Protein AF-A0A182N4Z4-F1 (afdb_monomer)

Organism: NCBI:txid7168

Foldseek 3Di:
DDFDWPAKDWAWDADPVGIDPGTDIDTRTDDDDFDDFDPKDWDDDDPFKTKIKTWGDDDPDPDTDIDIDMDGHD

Mean predicted aligned error: 8.41 Å

Sequence (74 aa):
MVELDYGTIMCWADNVVGQQKEPCVFHLIAAGKPEMPYNCSLVNQTSESLEVDCAEAARHHNRINRRKMSYRSG

Radius of gyration: 21.28 Å; Cα contacts (8 Å, |Δi|>4): 111; chains: 1; bounding box: 47×27×54 Å

Solvent-accessible surface area (backbone atoms only — not comparable to full-atom values): 4844 Å² total; per-residue (Å²): 132,84,80,61,65,80,45,74,50,73,46,68,58,74,54,98,92,46,67,53,88,73,58,54,77,42,76,43,64,62,84,67,82,78,69,75,65,39,83,66,43,81,78,46,79,58,100,48,35,41,30,36,41,25,33,48,57,70,74,94,48,102,58,89,48,73,49,79,48,78,49,68,66,130

Nearest PDB structures (foldseek):
  6c9j-assembly1_B  TM=6.312E-01  e=1.651E+00  Homo sapiens
  6c9h-assembly1_B  TM=6.272E-01  e=1.954E+00  Homo sapiens
  6c9g-assembly1_B  TM=6.252E-01  e=2.066E+00  Homo sapiens
  1pdg-assembly2_C-2  TM=2.056E-01  e=2.892E+00  Homo sapiens
  4qci-assembly1_D  TM=2.147E-01  e=3.235E+00  Homo sapiens

Secondary structure (DSSP, 8-state):
------EEEEE--EETTEE-SSPEEEEE---PPPPPPEEEEEEEE-SSEEEEEEEPP--SS----EEEEEEE--

Structure (mmCIF, N/CA/C/O backbone):
data_AF-A0A182N4Z4-F1
#
_entry.id   AF-A0A182N4Z4-F1
#
loop_
_atom_site.group_PDB
_atom_site.id
_atom_site.type_symbol
_atom_site.label_atom_id
_atom_site.label_alt_id
_atom_site.label_comp_id
_atom_site.label_asym_id
_atom_site.label_entity_id
_atom_site.label_seq_id
_atom_site.pdbx_PDB_ins_code
_atom_site.Cartn_x
_atom_site.Cartn_y
_atom_site.Cartn_z
_atom_site.occupancy
_atom_site.B_iso_or_equiv
_atom_site.auth_seq_id
_atom_site.auth_comp_id
_atom_site.auth_asym_id
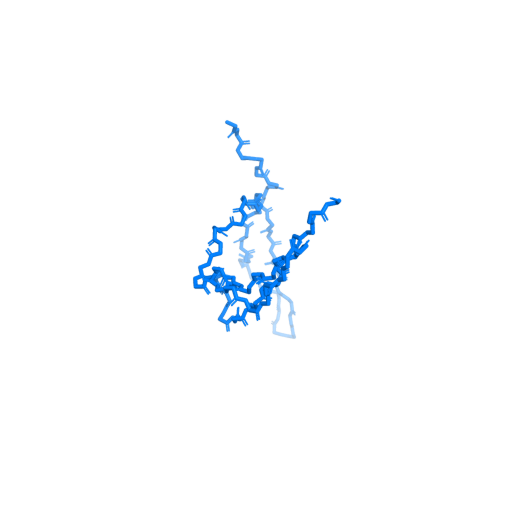_atom_site.auth_atom_id
_atom_site.pdbx_PDB_model_num
ATOM 1 N N . MET A 1 1 ? 13.733 14.673 8.115 1.00 46.59 1 MET A N 1
ATOM 2 C CA . MET A 1 1 ? 12.353 14.859 7.623 1.00 46.59 1 MET A CA 1
ATOM 3 C C . MET A 1 1 ? 11.472 14.065 8.557 1.00 46.59 1 MET A C 1
ATOM 5 O O . MET A 1 1 ? 11.725 12.879 8.701 1.00 46.59 1 MET A O 1
ATOM 9 N N . VAL A 1 2 ? 10.568 14.727 9.273 1.00 57.91 2 VAL A N 1
ATOM 10 C CA . VAL A 1 2 ? 9.604 14.049 10.148 1.00 57.91 2 VAL A CA 1
ATOM 11 C C . VAL A 1 2 ? 8.607 13.351 9.225 1.00 57.91 2 VAL A C 1
ATOM 13 O O . VAL A 1 2 ? 8.029 14.017 8.365 1.00 57.91 2 VAL A O 1
ATOM 16 N N . GLU A 1 3 ? 8.485 12.026 9.318 1.00 62.31 3 GLU A N 1
ATOM 17 C CA . GLU A 1 3 ? 7.381 11.312 8.671 1.00 62.31 3 GLU A CA 1
ATOM 18 C C . GLU A 1 3 ? 6.081 11.872 9.250 1.00 62.31 3 GLU A C 1
ATOM 20 O O . GLU A 1 3 ? 5.898 11.921 10.464 1.00 62.31 3 GLU A O 1
ATOM 25 N N . LEU A 1 4 ? 5.223 12.405 8.383 1.00 64.31 4 LEU A N 1
ATOM 26 C CA . LEU A 1 4 ? 3.907 12.875 8.791 1.00 64.31 4 LEU A CA 1
ATOM 27 C C . LEU A 1 4 ? 3.061 11.639 9.101 1.00 64.31 4 LEU A C 1
ATOM 29 O O . LEU A 1 4 ? 2.641 10.934 8.182 1.00 64.31 4 LEU A O 1
ATOM 33 N N . ASP A 1 5 ? 2.820 11.383 10.383 1.00 72.31 5 ASP A N 1
ATOM 34 C CA . ASP A 1 5 ? 1.795 10.438 10.809 1.00 72.31 5 ASP A CA 1
ATOM 35 C C . ASP A 1 5 ? 0.426 11.062 10.526 1.00 72.31 5 ASP A C 1
ATOM 37 O O . ASP A 1 5 ? 0.108 12.159 10.991 1.00 72.31 5 ASP A O 1
ATOM 41 N N . TYR A 1 6 ? -0.405 10.365 9.755 1.00 80.88 6 TYR A N 1
ATOM 42 C CA . TYR A 1 6 ? -1.765 10.811 9.431 1.00 80.88 6 TYR A CA 1
ATOM 43 C C . TYR A 1 6 ? -2.746 10.579 10.594 1.00 80.88 6 TYR A C 1
ATOM 45 O O . TYR A 1 6 ? -3.935 10.875 10.472 1.00 80.88 6 TYR A O 1
ATOM 53 N N . GLY A 1 7 ? -2.249 10.065 11.723 1.00 87.69 7 GLY A N 1
ATOM 54 C CA . GLY A 1 7 ? -2.996 9.812 12.950 1.00 87.69 7 GLY A CA 1
ATOM 55 C C . GLY A 1 7 ? -3.398 8.348 13.135 1.00 87.69 7 GLY A C 1
ATOM 56 O O . GLY A 1 7 ? -2.916 7.445 12.448 1.00 87.69 7 GLY A O 1
ATOM 57 N N . THR A 1 8 ? -4.294 8.115 14.095 1.00 91.75 8 THR A N 1
ATOM 58 C CA . THR A 1 8 ? -4.772 6.780 14.480 1.00 91.75 8 THR A CA 1
ATOM 59 C C . THR A 1 8 ? -6.231 6.600 14.066 1.00 91.75 8 THR A C 1
ATOM 61 O O . THR A 1 8 ? -7.087 7.402 14.436 1.00 91.75 8 THR A O 1
ATOM 64 N N . ILE A 1 9 ? -6.527 5.527 13.332 1.00 93.88 9 ILE A N 1
ATOM 65 C CA . ILE A 1 9 ? -7.889 5.079 13.026 1.00 93.88 9 ILE A CA 1
ATOM 66 C C . ILE A 1 9 ? -8.300 4.013 14.037 1.00 93.88 9 ILE A C 1
ATOM 68 O O . ILE A 1 9 ? -7.556 3.073 14.310 1.00 93.88 9 ILE A O 1
ATOM 72 N N . MET A 1 10 ? -9.518 4.138 14.553 1.00 96.62 10 MET A N 1
ATOM 73 C CA . MET A 1 10 ? -10.156 3.134 15.395 1.00 96.62 10 MET A CA 1
ATOM 74 C C . MET A 1 10 ? -11.387 2.594 14.667 1.00 96.62 10 MET A C 1
ATOM 76 O O . MET A 1 10 ? -12.240 3.368 14.235 1.00 96.62 10 MET A O 1
ATOM 80 N N . CYS A 1 11 ? -11.464 1.274 14.514 1.00 97.06 11 CYS A N 1
ATOM 81 C CA . CYS A 1 11 ? -12.567 0.596 13.838 1.00 97.06 11 CYS A CA 1
ATOM 82 C C . CYS A 1 11 ? -13.341 -0.281 14.825 1.00 97.06 11 CYS A C 1
ATOM 84 O O . CYS A 1 11 ? -12.744 -1.104 15.517 1.00 97.06 11 CYS A O 1
ATOM 86 N N . TRP A 1 12 ? -14.667 -0.156 14.826 1.00 97.94 12 TRP A N 1
ATOM 87 C CA . TRP A 1 12 ? -15.577 -1.023 15.572 1.00 97.94 12 TRP A CA 1
ATOM 88 C C . TRP A 1 12 ? -16.383 -1.861 14.589 1.00 97.94 12 TRP A C 1
ATOM 90 O O . TRP A 1 12 ? -17.065 -1.311 13.724 1.00 97.94 12 TRP A O 1
ATOM 100 N N . ALA A 1 13 ? -16.310 -3.184 14.712 1.00 97.88 13 ALA A N 1
ATOM 101 C CA . ALA A 1 13 ? -17.199 -4.072 13.979 1.00 97.88 13 ALA A CA 1
ATOM 102 C C . ALA A 1 13 ? -18.570 -4.151 14.665 1.00 97.88 13 ALA A C 1
ATOM 104 O O . ALA A 1 13 ? -18.658 -4.174 15.894 1.00 97.88 13 ALA A O 1
ATOM 105 N N . ASP A 1 14 ? -19.626 -4.239 13.863 1.00 98.19 14 ASP A N 1
ATOM 106 C CA . ASP A 1 14 ? -20.994 -4.467 14.321 1.00 98.19 14 ASP A CA 1
ATOM 107 C C . ASP A 1 14 ? -21.580 -5.673 13.581 1.00 98.19 14 ASP A C 1
ATOM 109 O O . ASP A 1 14 ? -21.384 -5.834 12.372 1.00 98.19 14 ASP A O 1
ATOM 113 N N . ASN A 1 15 ? -22.236 -6.565 14.319 1.00 97.75 15 ASN A N 1
ATOM 114 C CA . ASN A 1 15 ? -22.973 -7.690 13.761 1.00 97.75 15 ASN A CA 1
ATOM 115 C C . ASN A 1 15 ? -24.179 -8.038 14.652 1.00 97.75 15 ASN A C 1
ATOM 117 O O . ASN A 1 15 ? -24.395 -7.431 15.696 1.00 97.75 15 ASN A O 1
ATOM 121 N N . VAL A 1 16 ? -24.950 -9.063 14.270 1.00 98.25 16 VAL A N 1
ATOM 122 C CA . VAL A 1 16 ? -26.176 -9.476 14.986 1.00 98.25 16 VAL A CA 1
ATOM 123 C C . VAL A 1 16 ? -25.960 -9.921 16.440 1.00 98.25 16 VAL A C 1
ATOM 125 O O . VAL A 1 16 ? -26.916 -9.941 17.209 1.00 98.25 16 VAL A O 1
ATOM 128 N N . VAL A 1 17 ? -24.736 -10.299 16.824 1.00 97.31 17 VAL A N 1
ATOM 129 C CA . VAL A 1 17 ? -24.380 -10.630 18.216 1.00 97.31 17 VAL A CA 1
ATOM 130 C C . VAL A 1 17 ? -24.132 -9.355 19.026 1.00 97.31 17 VAL A C 1
ATOM 132 O O . VAL A 1 17 ? -24.390 -9.329 20.228 1.00 97.31 17 VAL A O 1
ATOM 135 N N . GLY A 1 18 ? -23.661 -8.293 18.374 1.00 97.50 18 GLY A N 1
ATOM 136 C CA . GLY A 1 18 ? -23.494 -6.965 18.947 1.00 97.50 18 GLY A CA 1
ATOM 137 C C . GLY A 1 18 ? -22.284 -6.219 18.389 1.00 97.50 18 GLY A C 1
ATOM 138 O O . GLY A 1 18 ? -21.577 -6.693 17.496 1.00 97.50 18 GLY A O 1
ATOM 139 N N . GLN A 1 19 ? -22.034 -5.047 18.971 1.00 97.81 19 GLN A N 1
ATOM 140 C CA . GLN A 1 19 ? -20.880 -4.222 18.642 1.00 97.81 19 GLN A CA 1
ATOM 141 C C . GLN A 1 19 ? -19.628 -4.694 19.389 1.00 97.81 19 GLN A C 1
ATOM 143 O O . GLN A 1 19 ? -19.662 -5.063 20.568 1.00 97.81 19 GLN A O 1
ATOM 148 N N . GLN A 1 20 ? -18.494 -4.646 18.701 1.00 98.25 20 GLN A N 1
ATOM 149 C CA . GLN A 1 20 ? -17.176 -4.866 19.276 1.00 98.25 20 GLN A CA 1
ATOM 150 C C . GLN A 1 20 ? -16.916 -3.894 20.443 1.00 98.25 20 GLN A C 1
ATOM 152 O O . GLN A 1 20 ? -17.123 -2.693 20.310 1.00 98.25 20 GLN A O 1
ATOM 157 N N . L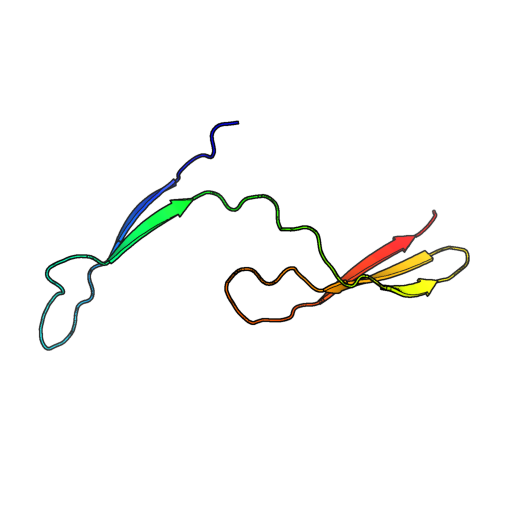YS A 1 21 ? -16.442 -4.402 21.591 1.00 96.75 21 LYS A N 1
ATOM 158 C CA . LYS A 1 21 ? -16.180 -3.570 22.785 1.00 96.75 21 LYS A CA 1
ATOM 159 C C . LYS A 1 21 ? -14.891 -2.753 22.677 1.00 96.75 21 LYS A C 1
ATOM 161 O O . LYS A 1 21 ? -14.875 -1.582 23.036 1.00 96.75 21 LYS A O 1
ATOM 166 N N . GLU A 1 22 ? -13.824 -3.371 22.180 1.00 97.81 22 GLU A N 1
ATOM 167 C CA . GLU A 1 22 ? -12.510 -2.739 22.017 1.00 97.81 22 GLU A CA 1
ATOM 168 C C . GLU A 1 22 ? -12.201 -2.575 20.529 1.00 97.81 22 GLU A C 1
ATOM 170 O O . GLU A 1 22 ? -12.220 -3.584 19.825 1.00 97.81 22 GLU A O 1
ATOM 175 N N . PRO A 1 23 ? -11.927 -1.362 20.019 1.00 97.12 23 PRO A N 1
ATOM 176 C CA . PRO A 1 23 ? -11.704 -1.154 18.593 1.00 97.12 23 PRO A CA 1
ATOM 177 C C . PRO A 1 23 ? -10.433 -1.833 18.083 1.00 97.12 23 PRO A C 1
ATOM 179 O O . PRO A 1 23 ? -9.433 -1.947 18.790 1.00 97.12 23 PRO A O 1
ATOM 182 N N . CYS A 1 24 ? -10.424 -2.161 16.794 1.00 97.62 24 CYS A N 1
ATOM 183 C CA . CYS A 1 24 ? -9.179 -2.385 16.068 1.00 97.62 24 CYS A CA 1
ATOM 184 C C . CYS A 1 24 ? -8.476 -1.034 15.867 1.00 97.62 24 CYS A C 1
ATOM 186 O O . CYS A 1 24 ? -9.041 -0.134 15.242 1.00 97.62 24 CYS A O 1
ATOM 188 N N . VAL A 1 25 ? -7.259 -0.892 16.394 1.00 95.50 25 VAL A N 1
ATOM 189 C CA . VAL A 1 25 ? -6.482 0.355 16.341 1.00 95.50 25 VAL A CA 1
ATOM 190 C C . VA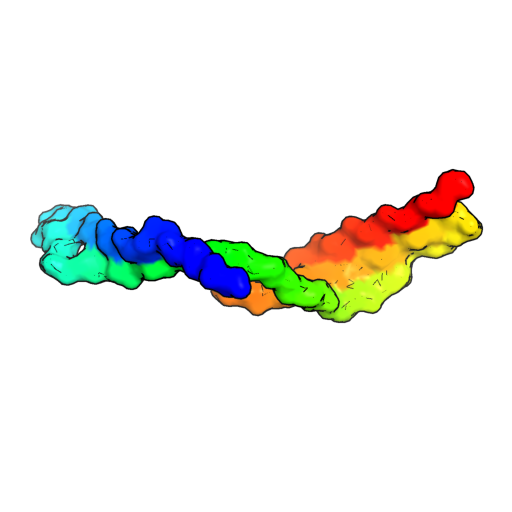L A 1 25 ? -5.417 0.263 15.250 1.00 95.50 25 VAL A C 1
ATOM 192 O O . VAL A 1 25 ? -4.572 -0.630 15.271 1.00 95.50 25 VAL A O 1
ATOM 195 N N . PHE A 1 26 ? -5.432 1.213 14.319 1.00 92.19 26 PHE A N 1
ATOM 196 C CA . PHE A 1 26 ? -4.488 1.308 13.210 1.00 92.19 26 PHE A CA 1
ATOM 197 C C . PHE A 1 26 ? -3.785 2.659 13.234 1.00 92.19 26 PHE A C 1
ATOM 199 O O . PHE A 1 26 ? -4.432 3.695 13.351 1.00 92.19 26 PHE A O 1
ATOM 206 N N . HIS A 1 27 ? -2.467 2.656 13.070 1.00 89.88 27 HIS A N 1
ATOM 207 C CA . HIS A 1 27 ? -1.685 3.879 12.915 1.00 89.88 27 HIS A CA 1
ATOM 208 C C . HIS A 1 27 ? -1.440 4.106 11.429 1.00 89.88 27 HIS A C 1
ATOM 210 O O . HIS A 1 27 ? -0.852 3.255 10.757 1.00 89.88 27 HIS A O 1
ATOM 216 N N . LEU A 1 28 ? -1.932 5.226 10.904 1.00 86.88 28 LEU A N 1
ATOM 217 C CA . LEU A 1 28 ? -1.700 5.599 9.521 1.00 86.88 28 LEU A CA 1
ATOM 218 C C . LEU A 1 28 ? -0.364 6.319 9.408 1.00 86.88 28 LEU A C 1
ATOM 220 O O . LEU A 1 28 ? -0.217 7.467 9.825 1.00 86.88 28 LEU A O 1
ATOM 224 N N . ILE A 1 29 ? 0.584 5.639 8.780 1.00 86.12 29 ILE A N 1
ATOM 225 C CA . ILE A 1 29 ? 1.900 6.182 8.465 1.00 86.12 29 ILE A CA 1
ATOM 226 C C . ILE A 1 29 ? 1.968 6.555 6.989 1.00 86.12 29 ILE A C 1
ATOM 228 O O . ILE A 1 29 ? 1.291 5.956 6.144 1.00 86.12 29 ILE A O 1
ATOM 232 N N . ALA A 1 30 ? 2.809 7.530 6.659 1.00 82.75 30 ALA A N 1
ATOM 233 C CA . ALA A 1 30 ? 3.121 7.803 5.269 1.00 82.75 30 ALA A CA 1
ATOM 234 C C . ALA A 1 30 ? 3.770 6.604 4.595 1.00 82.75 30 ALA A C 1
ATOM 236 O O . ALA A 1 30 ? 4.658 5.951 5.141 1.00 82.75 30 ALA A O 1
ATOM 237 N N . ALA A 1 31 ? 3.326 6.330 3.367 1.00 81.75 31 ALA A N 1
ATOM 238 C CA . ALA A 1 31 ? 4.039 5.401 2.520 1.00 81.75 31 ALA A CA 1
ATOM 239 C C . ALA A 1 31 ? 5.433 5.983 2.264 1.00 81.75 31 ALA A C 1
ATOM 241 O O . ALA A 1 31 ? 5.585 7.020 1.613 1.00 81.75 31 ALA A O 1
ATOM 242 N N . GLY A 1 32 ? 6.452 5.307 2.791 1.00 81.12 32 GLY A N 1
ATOM 243 C CA . GLY A 1 32 ? 7.832 5.594 2.436 1.00 81.12 32 GLY A CA 1
ATOM 244 C C . GLY A 1 32 ? 8.065 5.397 0.936 1.00 81.12 32 GLY A C 1
ATOM 245 O O . GLY A 1 32 ? 7.241 4.822 0.216 1.00 81.12 32 GLY A O 1
ATOM 246 N N . LYS A 1 33 ? 9.230 5.842 0.453 1.00 82.56 33 LYS A N 1
ATOM 247 C CA . LYS A 1 33 ? 9.669 5.490 -0.904 1.00 82.56 33 LYS A CA 1
ATOM 248 C C . LYS A 1 33 ? 9.586 3.966 -1.072 1.00 82.56 33 LYS A C 1
ATOM 250 O O . LYS A 1 33 ? 10.003 3.256 -0.152 1.00 82.56 33 LYS A O 1
ATOM 255 N N . PRO A 1 34 ? 9.071 3.464 -2.212 1.00 82.38 34 PRO A N 1
ATOM 256 C CA . PRO A 1 34 ? 9.099 2.039 -2.489 1.00 82.38 34 PRO A CA 1
ATOM 257 C C . PRO A 1 34 ? 10.517 1.504 -2.320 1.00 82.38 34 PRO A C 1
ATOM 259 O O . PRO A 1 34 ? 11.493 2.199 -2.623 1.00 82.38 34 PRO A O 1
ATOM 262 N N . GLU A 1 35 ? 10.627 0.272 -1.839 1.00 86.38 35 GLU A N 1
ATOM 263 C CA . GLU A 1 35 ? 11.910 -0.417 -1.851 1.00 86.38 35 GLU A CA 1
ATOM 264 C C . GLU A 1 35 ? 12.444 -0.511 -3.277 1.00 86.38 35 GLU A C 1
ATOM 266 O O . GLU A 1 35 ? 11.683 -0.578 -4.249 1.00 86.38 35 GLU A O 1
ATOM 271 N N . MET A 1 36 ? 13.772 -0.500 -3.391 1.00 88.38 36 MET A N 1
ATOM 272 C CA . MET A 1 36 ? 14.413 -0.679 -4.684 1.00 88.38 36 MET A CA 1
ATOM 273 C C . MET A 1 36 ? 13.959 -2.014 -5.290 1.00 88.38 36 MET A C 1
ATOM 275 O O . MET A 1 36 ? 13.914 -3.021 -4.577 1.00 88.38 36 MET A O 1
ATOM 279 N N . PRO A 1 37 ? 13.615 -2.038 -6.587 1.00 90.25 37 PRO A N 1
ATOM 280 C CA . PRO A 1 37 ? 13.244 -3.275 -7.247 1.00 90.25 37 PRO A CA 1
ATOM 281 C C . PRO A 1 37 ? 14.432 -4.242 -7.268 1.00 90.25 37 PRO A C 1
ATOM 283 O O . PRO A 1 37 ? 15.592 -3.829 -7.212 1.00 90.25 37 PRO A O 1
ATOM 286 N N . TYR A 1 38 ? 14.144 -5.534 -7.373 1.00 89.81 38 TYR A N 1
ATOM 287 C CA . TYR A 1 38 ? 15.164 -6.577 -7.403 1.00 89.81 38 TYR A CA 1
ATOM 288 C C . TYR A 1 38 ? 15.001 -7.463 -8.637 1.00 89.81 38 TYR A C 1
ATOM 290 O O . TYR A 1 38 ? 13.995 -7.406 -9.344 1.00 89.81 38 TYR A O 1
ATOM 298 N N . ASN A 1 39 ? 16.013 -8.289 -8.907 1.00 93.44 39 ASN A N 1
ATOM 299 C CA . ASN A 1 39 ? 16.007 -9.232 -10.028 1.00 93.44 39 ASN A CA 1
ATOM 300 C C . ASN A 1 39 ? 15.746 -8.562 -11.394 1.00 93.44 39 ASN A C 1
ATOM 302 O O . ASN A 1 39 ? 14.972 -9.056 -12.212 1.00 93.44 39 ASN A O 1
ATOM 306 N N . CYS A 1 40 ? 16.369 -7.403 -11.612 1.00 93.38 40 CYS A N 1
ATOM 307 C CA . CYS A 1 40 ? 16.255 -6.662 -12.860 1.00 93.38 40 CYS A CA 1
ATOM 308 C C . CYS A 1 40 ? 17.070 -7.318 -13.979 1.00 93.38 40 CYS A C 1
ATOM 310 O O . CYS A 1 40 ? 18.226 -7.691 -13.777 1.00 93.38 40 CYS A O 1
ATOM 312 N N . SER A 1 41 ? 16.485 -7.406 -15.170 1.00 95.31 41 SER A N 1
ATOM 313 C CA . SER A 1 41 ? 17.129 -7.953 -16.367 1.00 95.31 41 SER A CA 1
ATOM 314 C C . SER A 1 41 ? 16.809 -7.111 -17.597 1.00 95.31 41 SER A C 1
ATOM 316 O O . SER A 1 41 ? 15.725 -6.538 -17.697 1.00 95.31 41 SER A O 1
ATOM 318 N N . LEU A 1 42 ? 17.756 -7.029 -18.532 1.00 95.44 42 LEU A N 1
ATOM 319 C CA . LEU A 1 42 ? 17.515 -6.436 -19.845 1.00 95.44 42 LEU A CA 1
ATOM 320 C C . LEU A 1 42 ? 16.760 -7.446 -20.707 1.00 95.44 42 LEU A C 1
ATOM 322 O O . LEU A 1 42 ? 17.241 -8.558 -20.919 1.00 95.44 42 LEU A O 1
ATOM 326 N N . VAL A 1 43 ? 15.583 -7.058 -21.189 1.00 94.69 43 VAL A N 1
ATOM 327 C CA . VAL A 1 43 ? 14.713 -7.931 -21.993 1.00 94.69 43 VAL A CA 1
ATOM 328 C C . VAL A 1 43 ? 14.682 -7.537 -23.467 1.00 94.69 43 VAL A C 1
ATOM 330 O O . VAL A 1 43 ? 14.437 -8.394 -24.312 1.00 94.69 43 VAL A O 1
ATOM 333 N N . ASN A 1 44 ? 14.962 -6.272 -23.797 1.00 93.50 44 ASN A N 1
ATOM 334 C CA . ASN A 1 44 ? 15.058 -5.806 -25.180 1.00 93.50 44 ASN A CA 1
ATOM 335 C C . ASN A 1 44 ? 16.064 -4.654 -25.297 1.00 93.50 44 ASN A C 1
ATOM 337 O O . ASN A 1 44 ? 15.940 -3.648 -24.600 1.00 93.50 44 ASN A O 1
ATOM 341 N N . GLN A 1 45 ? 17.060 -4.803 -26.169 1.00 94.50 45 GLN A N 1
ATOM 342 C CA . GLN A 1 45 ? 18.100 -3.807 -26.402 1.00 94.50 45 GLN A CA 1
ATOM 343 C C . GLN A 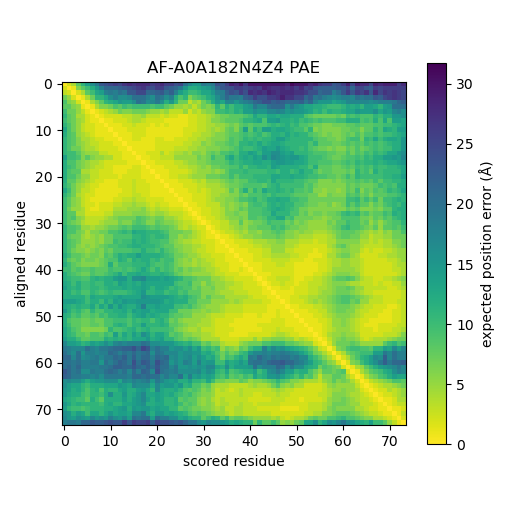1 45 ? 18.267 -3.573 -27.900 1.00 94.50 45 GLN A C 1
ATOM 345 O O . GLN A 1 45 ? 18.542 -4.494 -28.666 1.00 94.50 45 GLN A O 1
ATOM 350 N N . THR A 1 46 ? 18.133 -2.314 -28.297 1.00 93.75 46 THR A N 1
ATOM 351 C CA . THR A 1 46 ? 18.416 -1.831 -29.647 1.00 93.75 46 THR A CA 1
AT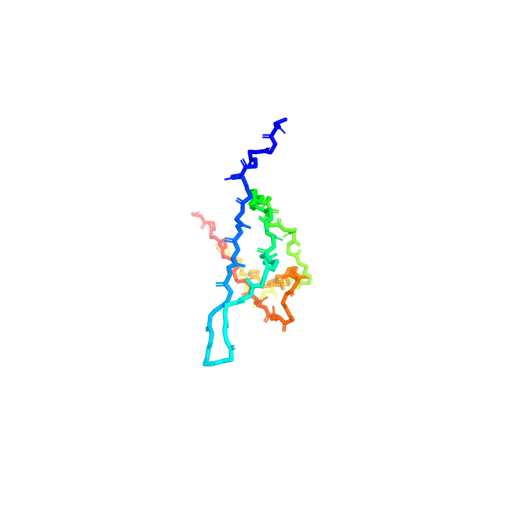OM 352 C C . THR A 1 46 ? 19.492 -0.748 -29.582 1.00 93.75 46 TH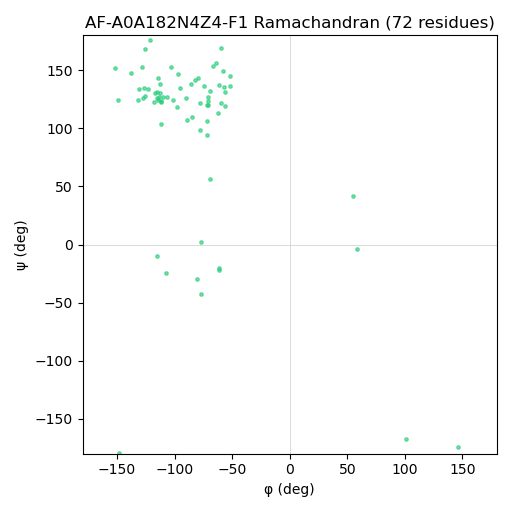R A C 1
ATOM 354 O O . THR A 1 46 ? 19.917 -0.348 -28.497 1.00 93.75 46 THR A O 1
ATOM 357 N N . SER A 1 47 ? 19.934 -0.250 -30.738 1.00 95.12 47 SER A N 1
ATOM 358 C CA . SER A 1 47 ? 20.832 0.910 -30.797 1.00 95.12 47 SER A CA 1
ATOM 359 C C . SER A 1 47 ? 20.217 2.174 -30.193 1.00 95.12 47 SER A C 1
ATOM 361 O O . SER A 1 47 ? 20.959 3.066 -29.800 1.00 95.12 47 SER A O 1
ATOM 363 N N . GLU A 1 48 ? 18.885 2.244 -30.115 1.00 95.25 48 GLU A N 1
ATOM 364 C CA . GLU A 1 48 ? 18.153 3.432 -29.674 1.00 95.25 48 GLU A CA 1
ATOM 365 C C . GLU A 1 48 ? 17.377 3.229 -28.369 1.00 95.25 48 GLU A C 1
ATOM 367 O O . GLU A 1 48 ? 16.810 4.176 -27.830 1.00 95.25 48 GLU A O 1
ATOM 372 N N . SER A 1 49 ? 17.265 2.000 -27.860 1.00 95.12 49 SER A N 1
ATOM 373 C CA . SER A 1 49 ? 16.388 1.724 -26.723 1.00 95.12 49 SER A CA 1
ATOM 374 C C . SER A 1 49 ? 16.835 0.563 -25.852 1.00 95.12 49 SER A C 1
ATOM 376 O O . SER A 1 49 ? 17.433 -0.403 -26.318 1.00 95.12 49 SER A O 1
ATOM 378 N N . LEU A 1 50 ? 16.457 0.641 -24.578 1.00 96.12 50 LEU A N 1
ATOM 379 C CA . LEU A 1 50 ? 16.656 -0.395 -23.572 1.00 96.12 50 LEU A CA 1
ATOM 380 C C . LEU A 1 50 ? 15.344 -0.650 -22.838 1.00 96.12 50 LEU A C 1
ATOM 382 O O . LEU A 1 50 ? 14.687 0.289 -22.396 1.00 96.12 50 LEU A O 1
ATOM 386 N N . GLU A 1 51 ? 14.997 -1.914 -22.660 1.00 96.56 51 GLU A N 1
ATOM 387 C CA . GLU A 1 51 ? 13.875 -2.361 -21.847 1.00 96.56 51 GLU A CA 1
ATOM 388 C C . GLU A 1 51 ? 14.401 -3.222 -20.699 1.00 96.56 51 GLU A C 1
ATOM 390 O O . GLU A 1 51 ? 15.081 -4.229 -20.915 1.00 96.56 51 GLU A O 1
ATOM 395 N N . VAL A 1 52 ? 14.081 -2.812 -19.475 1.00 95.94 52 VAL A N 1
ATOM 396 C CA . VAL A 1 52 ? 14.457 -3.482 -18.231 1.00 95.94 52 VAL A CA 1
ATOM 397 C C . VAL A 1 52 ? 13.195 -4.019 -17.572 1.00 95.94 52 VAL A C 1
ATOM 399 O O . VAL A 1 52 ? 12.258 -3.264 -17.326 1.00 95.94 52 VAL A O 1
ATOM 402 N N . ASP A 1 53 ? 13.179 -5.307 -17.250 1.00 95.12 53 ASP A N 1
ATOM 403 C CA . ASP A 1 53 ? 12.127 -5.935 -16.454 1.00 95.12 53 ASP A CA 1
ATOM 404 C C . ASP A 1 53 ? 12.653 -6.246 -15.053 1.00 95.12 53 ASP A C 1
ATOM 406 O O . ASP A 1 53 ? 13.690 -6.897 -14.911 1.00 95.12 53 ASP A O 1
ATOM 410 N N . CYS A 1 54 ? 11.945 -5.785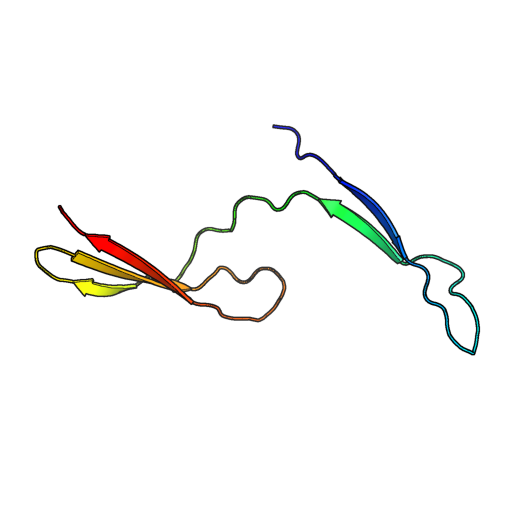 -14.025 1.00 93.44 54 CYS A N 1
ATOM 411 C CA . CYS A 1 54 ? 12.309 -5.954 -12.622 1.00 93.44 54 CYS A CA 1
ATOM 412 C C . CYS A 1 54 ? 11.158 -6.536 -11.797 1.00 93.44 54 CYS A C 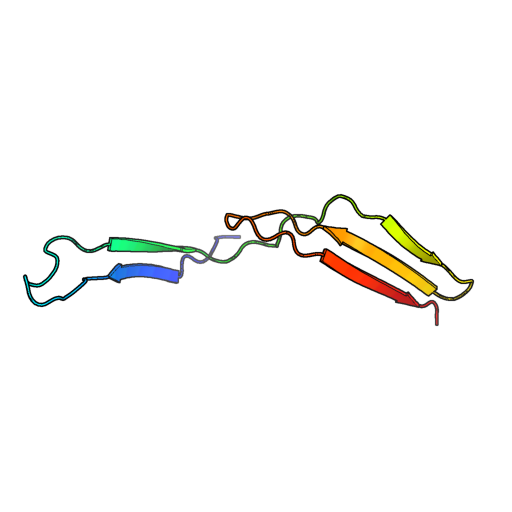1
ATOM 414 O O . CYS A 1 54 ? 9.991 -6.271 -12.078 1.00 93.44 54 CYS A O 1
ATOM 416 N N . ALA A 1 55 ? 11.475 -7.238 -10.708 1.00 91.50 55 ALA A N 1
ATOM 417 C CA . ALA A 1 55 ? 10.497 -7.626 -9.695 1.00 91.50 55 ALA A CA 1
ATOM 418 C C . ALA A 1 55 ? 10.301 -6.513 -8.647 1.00 91.50 55 ALA A C 1
ATOM 420 O O . ALA A 1 55 ? 11.265 -5.887 -8.194 1.00 91.50 55 ALA A O 1
ATOM 421 N N . GLU A 1 56 ? 9.050 -6.267 -8.248 1.00 88.00 56 GLU A N 1
ATOM 422 C CA . GLU A 1 56 ? 8.737 -5.413 -7.100 1.00 88.00 56 GLU A CA 1
ATOM 423 C C . GLU A 1 56 ? 9.167 -6.095 -5.804 1.00 88.00 56 GLU A C 1
ATOM 425 O O . GLU A 1 56 ? 8.816 -7.251 -5.573 1.00 88.00 56 GLU A O 1
ATOM 430 N N . ALA A 1 57 ? 9.863 -5.359 -4.936 1.00 79.25 57 ALA A N 1
ATOM 431 C CA . ALA A 1 57 ? 10.124 -5.769 -3.563 1.00 79.25 57 ALA A CA 1
ATOM 432 C C . ALA A 1 57 ? 8.799 -6.066 -2.837 1.00 79.25 57 ALA A C 1
ATOM 434 O O . ALA A 1 57 ? 7.923 -5.204 -2.732 1.00 79.25 57 ALA A O 1
ATOM 435 N N . ALA A 1 58 ? 8.626 -7.309 -2.384 1.00 68.69 58 ALA A N 1
ATOM 436 C CA . ALA A 1 58 ? 7.375 -7.770 -1.797 1.00 68.69 58 ALA A CA 1
ATOM 437 C C . ALA A 1 58 ? 7.170 -7.149 -0.408 1.00 68.69 58 ALA A C 1
ATOM 439 O O . ALA A 1 58 ? 7.623 -7.686 0.601 1.00 68.69 58 ALA A O 1
ATOM 440 N N . ARG A 1 59 ? 6.446 -6.029 -0.334 1.00 60.81 59 ARG A N 1
ATOM 441 C CA . ARG A 1 59 ? 5.972 -5.498 0.947 1.00 60.81 59 ARG A CA 1
ATOM 442 C C . ARG A 1 59 ? 4.610 -6.093 1.298 1.00 60.81 59 ARG A C 1
ATOM 444 O O . ARG A 1 59 ? 3.592 -5.756 0.704 1.00 60.81 59 ARG A O 1
ATOM 451 N N . HIS A 1 60 ? 4.630 -6.989 2.285 1.00 56.56 60 HIS A N 1
ATOM 452 C CA . HIS A 1 60 ? 3.512 -7.468 3.117 1.00 56.56 60 HIS A CA 1
ATOM 453 C C . HIS A 1 60 ? 2.288 -8.122 2.454 1.00 56.56 60 HIS A C 1
ATOM 455 O O . HIS A 1 60 ? 1.458 -8.696 3.155 1.00 56.56 60 HIS A O 1
ATOM 461 N N . HIS A 1 61 ? 2.211 -8.177 1.130 1.00 58.59 61 HIS A N 1
ATOM 462 C CA . HIS A 1 61 ? 1.276 -9.031 0.410 1.00 58.59 61 HIS A CA 1
ATOM 463 C C . HIS A 1 61 ? 2.079 -9.842 -0.599 1.00 58.59 61 HIS A C 1
ATOM 465 O O . HIS A 1 61 ? 2.835 -9.270 -1.377 1.00 58.59 61 HIS A O 1
ATOM 471 N N . ASN A 1 62 ? 1.945 -11.170 -0.568 1.00 57.59 62 ASN A N 1
ATOM 472 C CA . ASN A 1 62 ? 2.645 -12.118 -1.442 1.00 57.59 62 ASN A CA 1
ATOM 473 C C . ASN A 1 62 ? 2.156 -12.017 -2.908 1.00 57.59 62 ASN A C 1
ATOM 475 O O . ASN A 1 62 ? 1.637 -12.971 -3.483 1.00 57.59 62 ASN A O 1
ATOM 479 N N . ARG A 1 63 ? 2.232 -10.818 -3.491 1.00 65.19 63 ARG A N 1
ATOM 480 C CA . ARG A 1 63 ? 1.901 -10.488 -4.875 1.00 65.19 63 ARG A CA 1
ATOM 481 C C . ARG A 1 63 ? 3.204 -10.129 -5.576 1.00 65.19 63 ARG A C 1
ATOM 483 O O . ARG A 1 63 ? 3.744 -9.049 -5.366 1.00 65.19 63 ARG A O 1
ATOM 490 N N . ILE A 1 64 ? 3.713 -11.050 -6.390 1.00 68.38 64 ILE A N 1
ATOM 491 C CA . ILE A 1 64 ? 4.882 -10.798 -7.236 1.00 68.38 64 ILE A CA 1
ATOM 492 C C . ILE A 1 64 ? 4.406 -9.991 -8.443 1.00 68.38 64 ILE A C 1
ATOM 494 O O . ILE A 1 64 ? 3.866 -10.548 -9.396 1.00 68.38 64 ILE A O 1
ATOM 498 N N . ASN A 1 65 ? 4.599 -8.679 -8.398 1.00 79.94 65 ASN A N 1
ATOM 499 C CA . ASN A 1 65 ? 4.405 -7.809 -9.551 1.00 79.94 65 ASN A CA 1
ATOM 500 C C . ASN A 1 65 ? 5.750 -7.557 -10.236 1.00 79.94 65 ASN A C 1
ATOM 502 O O . ASN A 1 65 ? 6.790 -7.473 -9.577 1.00 79.94 65 ASN A O 1
ATOM 506 N N . ARG A 1 66 ? 5.727 -7.401 -11.561 1.00 84.44 66 ARG A N 1
ATOM 507 C CA . ARG A 1 66 ? 6.895 -6.987 -12.343 1.00 84.44 66 ARG A CA 1
ATOM 508 C C . ARG A 1 66 ? 6.686 -5.620 -12.975 1.00 84.44 66 ARG A C 1
ATOM 510 O O . ARG A 1 66 ? 5.581 -5.298 -13.409 1.00 84.44 66 ARG A O 1
ATOM 517 N N . ARG A 1 67 ? 7.752 -4.823 -13.027 1.00 86.19 67 ARG A N 1
ATOM 518 C CA . ARG A 1 67 ? 7.774 -3.501 -13.658 1.00 86.19 67 ARG A CA 1
ATOM 519 C C . ARG A 1 67 ? 8.706 -3.510 -14.857 1.00 86.19 67 ARG A C 1
ATOM 521 O O . ARG A 1 67 ? 9.897 -3.767 -14.704 1.00 86.19 67 ARG A O 1
ATOM 528 N N . LYS A 1 68 ? 8.162 -3.121 -16.011 1.00 90.50 68 LYS A N 1
ATOM 529 C CA . LYS A 1 68 ?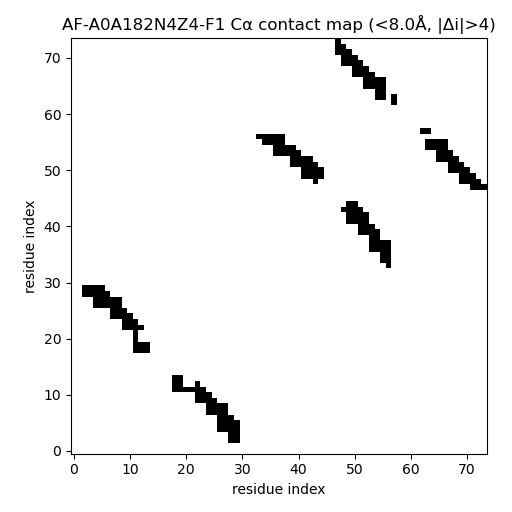 8.932 -2.807 -17.214 1.00 90.50 68 LYS A CA 1
ATOM 530 C C . LYS A 1 68 ? 9.298 -1.328 -17.243 1.00 90.50 68 LYS A C 1
ATOM 532 O O . LYS A 1 68 ? 8.425 -0.467 -17.151 1.00 90.50 68 LYS A O 1
ATOM 537 N N . MET A 1 69 ? 10.583 -1.045 -17.392 1.00 90.62 69 MET A N 1
ATOM 538 C CA . MET A 1 69 ? 11.135 0.290 -17.594 1.00 90.62 69 MET A CA 1
ATOM 539 C C . MET A 1 69 ? 11.712 0.364 -19.004 1.00 90.62 69 MET A C 1
ATOM 541 O O . MET A 1 69 ? 12.483 -0.506 -19.394 1.00 90.62 69 MET A O 1
ATOM 545 N N . SER A 1 70 ? 11.352 1.397 -19.763 1.00 93.81 70 SER A N 1
ATOM 546 C CA . SER A 1 70 ? 11.871 1.619 -21.114 1.00 93.81 70 SER A CA 1
ATOM 547 C C . SER A 1 70 ? 12.651 2.923 -21.159 1.00 93.81 70 SER A C 1
ATOM 549 O O . SER A 1 70 ? 12.147 3.970 -20.756 1.00 93.81 70 SER A O 1
ATOM 551 N N . TYR A 1 71 ? 13.855 2.862 -21.706 1.00 94.31 71 TYR A N 1
ATOM 552 C CA . TYR A 1 71 ? 14.676 4.011 -22.052 1.00 94.31 71 TYR A CA 1
ATOM 553 C C . TYR A 1 71 ? 14.802 4.092 -23.574 1.00 94.31 71 TYR A C 1
ATOM 555 O O . TYR A 1 71 ? 14.983 3.067 -24.230 1.00 94.31 71 TYR A O 1
ATOM 563 N N . ARG A 1 72 ? 14.701 5.297 -24.136 1.00 93.62 72 ARG A N 1
ATOM 564 C CA . ARG A 1 72 ? 14.996 5.587 -25.544 1.00 93.62 72 ARG A CA 1
ATOM 565 C C . ARG A 1 72 ? 16.011 6.718 -25.594 1.00 93.62 72 ARG A C 1
ATOM 567 O O . ARG A 1 72 ? 15.781 7.755 -24.975 1.00 93.62 72 ARG A O 1
ATOM 574 N N . SER A 1 73 ? 17.105 6.519 -26.316 1.00 87.56 73 SER A N 1
ATOM 575 C CA . SER A 1 73 ? 17.951 7.627 -26.742 1.00 87.56 73 SER A CA 1
ATOM 576 C C . SER A 1 73 ? 17.197 8.400 -27.821 1.00 87.56 73 SER A C 1
ATOM 578 O O . SER A 1 73 ? 16.681 7.791 -28.760 1.00 87.56 73 SER A O 1
ATOM 580 N N . GLY A 1 74 ? 17.066 9.711 -27.620 1.00 76.38 74 GLY A N 1
ATOM 581 C CA . GLY A 1 74 ? 16.497 10.626 -28.610 1.00 76.38 74 GLY A CA 1
ATOM 582 C C . GLY A 1 74 ? 17.399 10.818 -29.817 1.00 76.38 74 GLY A C 1
ATOM 583 O O . GLY A 1 74 ? 18.615 10.548 -29.688 1.00 76.38 74 GLY A O 1
#

pLDDT: mean 86.84, std 12.58, range [46.59, 98.25]